Protein AF-A0A7S0ECC1-F1 (afdb_monomer_lite)

pLDDT: mean 80.01, std 15.67, range [36.28, 95.81]

Structure (mmCIF, N/CA/C/O backbone):
data_AF-A0A7S0ECC1-F1
#
_entry.id   AF-A0A7S0ECC1-F1
#
loop_
_atom_site.group_PDB
_atom_site.id
_atom_site.type_symbol
_atom_site.label_atom_id
_atom_site.label_alt_id
_atom_site.label_comp_id
_atom_site.label_asym_id
_atom_site.label_entity_id
_atom_site.label_seq_id
_atom_site.pdbx_PDB_ins_code
_atom_site.Cartn_x
_atom_site.Cartn_y
_atom_site.Cartn_z
_atom_site.occupancy
_atom_site.B_iso_or_equiv
_atom_site.auth_seq_id
_atom_site.auth_comp_id
_atom_site.auth_asym_id
_atom_site.auth_atom_id
_atom_site.pdbx_PDB_model_num
ATOM 1 N N . ASP A 1 1 ? -0.408 14.736 21.404 1.00 47.50 1 ASP A N 1
ATOM 2 C CA . ASP A 1 1 ? -1.616 14.244 22.090 1.00 47.50 1 ASP A CA 1
ATOM 3 C C . ASP A 1 1 ? -1.252 13.530 23.397 1.00 47.50 1 ASP A C 1
ATOM 5 O O . ASP A 1 1 ? -1.593 12.379 23.634 1.00 47.50 1 A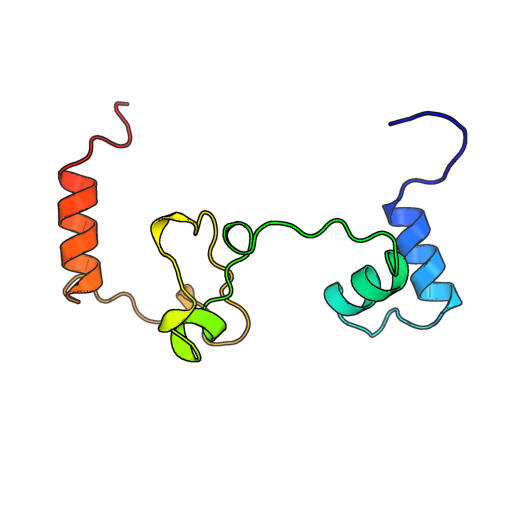SP A O 1
ATOM 9 N N . THR A 1 2 ? -0.471 14.210 24.239 1.00 45.09 2 THR A N 1
ATOM 10 C CA . THR A 1 2 ? -0.098 13.753 25.583 1.00 45.09 2 THR A CA 1
ATOM 11 C C . THR A 1 2 ? -0.921 14.561 26.573 1.00 45.09 2 THR A C 1
ATOM 13 O O . THR A 1 2 ? -0.480 15.600 27.056 1.00 45.09 2 THR A O 1
ATOM 16 N N . GLY A 1 3 ? -2.149 14.116 26.816 1.00 36.28 3 GLY A N 1
ATOM 17 C CA . GLY A 1 3 ? -3.038 14.685 27.819 1.00 36.28 3 GLY A CA 1
ATOM 18 C C . GLY A 1 3 ? -3.769 13.561 28.54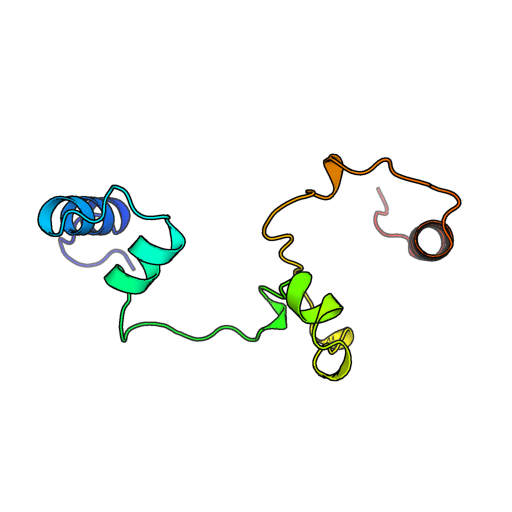3 1.00 36.28 3 GLY A C 1
ATOM 19 O O . GLY A 1 3 ? -4.436 12.762 27.898 1.00 36.28 3 GLY A O 1
ATOM 20 N N . LEU A 1 4 ? -3.631 13.530 29.873 1.00 38.94 4 LEU A N 1
ATOM 21 C CA . LEU A 1 4 ? -4.414 12.741 30.839 1.00 38.94 4 LEU A CA 1
ATOM 22 C C . LEU A 1 4 ? -4.140 11.221 30.890 1.00 38.94 4 LEU A C 1
ATOM 24 O O . LEU A 1 4 ? -4.806 10.430 30.235 1.00 38.94 4 LEU A O 1
ATOM 28 N N . GLY A 1 5 ? -3.202 10.810 31.759 1.00 48.41 5 GLY A N 1
ATOM 29 C CA . GLY A 1 5 ? -3.226 9.545 32.531 1.00 48.41 5 GLY A CA 1
ATOM 30 C C . GLY A 1 5 ? -3.244 8.193 31.797 1.00 48.41 5 GLY A C 1
ATOM 31 O O . GLY A 1 5 ? -3.189 7.147 32.444 1.00 48.41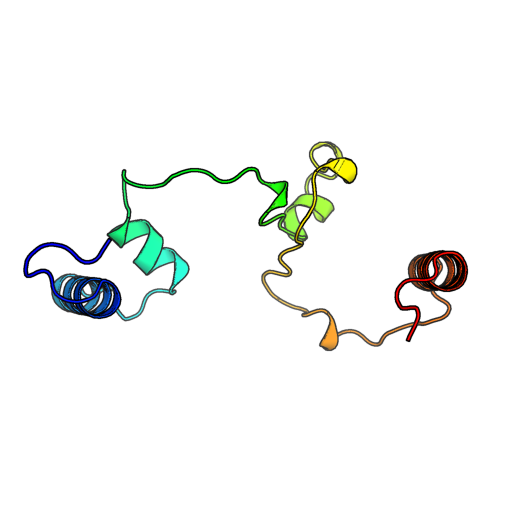 5 GLY A O 1
ATOM 32 N N . GLY A 1 6 ? -3.325 8.170 30.470 1.00 60.50 6 GLY A N 1
ATOM 33 C CA . GLY A 1 6 ? -3.413 6.949 29.681 1.00 60.50 6 GLY A CA 1
ATOM 34 C C . GLY A 1 6 ? -2.051 6.289 29.491 1.00 60.50 6 GLY A C 1
ATOM 35 O O . GLY A 1 6 ? -1.089 6.934 29.080 1.00 60.50 6 GLY A O 1
ATOM 36 N N . LYS A 1 7 ? -1.973 4.972 29.727 1.00 71.25 7 LYS A N 1
ATOM 37 C CA . LYS A 1 7 ? -0.800 4.171 29.341 1.00 71.25 7 LYS A CA 1
ATOM 38 C C . LYS A 1 7 ? -0.489 4.386 27.845 1.00 71.25 7 LYS A C 1
ATOM 40 O O . LYS A 1 7 ? -1.435 4.490 27.054 1.00 71.25 7 LYS A O 1
ATOM 45 N N . PRO A 1 8 ? 0.795 4.382 27.432 1.00 82.06 8 PRO A N 1
ATOM 46 C CA . PRO A 1 8 ? 1.178 4.505 26.026 1.00 82.06 8 PRO A CA 1
ATOM 47 C C . PRO A 1 8 ? 0.415 3.523 25.126 1.00 82.06 8 PRO A C 1
ATOM 49 O O . PRO A 1 8 ? 0.132 2.395 25.537 1.00 82.06 8 PRO A O 1
ATOM 52 N N . ALA A 1 9 ? 0.110 3.914 23.884 1.00 77.12 9 ALA A N 1
ATOM 53 C CA . ALA A 1 9 ? -0.672 3.091 22.954 1.00 77.12 9 ALA A CA 1
ATOM 54 C C . ALA A 1 9 ? -0.097 1.674 22.779 1.00 77.12 9 ALA A C 1
ATOM 56 O O . ALA A 1 9 ? -0.848 0.703 22.788 1.00 77.12 9 ALA A O 1
ATOM 57 N N . ALA A 1 10 ? 1.231 1.541 22.731 1.00 77.88 10 ALA A N 1
ATOM 58 C CA . ALA A 1 10 ? 1.908 0.246 22.666 1.00 77.88 10 ALA A CA 1
ATOM 59 C C . ALA A 1 10 ? 1.580 -0.665 23.866 1.00 77.88 10 ALA A C 1
ATOM 61 O O . ALA A 1 10 ? 1.349 -1.861 23.696 1.00 77.88 10 ALA A O 1
ATOM 62 N N . VAL A 1 11 ? 1.498 -0.098 25.075 1.00 81.31 11 VAL A N 1
ATOM 63 C CA . VAL A 1 11 ? 1.138 -0.836 26.297 1.00 81.31 11 VAL A CA 1
ATOM 64 C C . VAL A 1 11 ? -0.332 -1.258 26.259 1.00 81.31 11 VAL A C 1
ATOM 66 O O . VAL A 1 11 ? -0.668 -2.366 26.669 1.00 81.31 11 VAL A O 1
ATOM 69 N N . ARG A 1 12 ? -1.209 -0.405 25.720 1.00 85.00 12 ARG A N 1
ATOM 70 C CA . ARG A 1 12 ? -2.637 -0.715 25.546 1.00 85.00 12 ARG A CA 1
ATOM 71 C C . ARG A 1 12 ? -2.868 -1.815 24.513 1.00 85.00 12 ARG A C 1
ATOM 73 O O . ARG A 1 12 ? -3.679 -2.699 24.765 1.00 85.00 12 ARG A O 1
ATOM 80 N N . ILE A 1 13 ? -2.155 -1.775 23.387 1.00 83.50 13 ILE A N 1
ATOM 81 C CA . ILE A 1 13 ? -2.232 -2.810 22.348 1.00 83.50 13 ILE A CA 1
ATOM 82 C C . ILE A 1 13 ? -1.774 -4.148 22.926 1.00 83.50 13 ILE A C 1
ATOM 84 O O . ILE A 1 13 ? -2.524 -5.116 22.849 1.00 83.50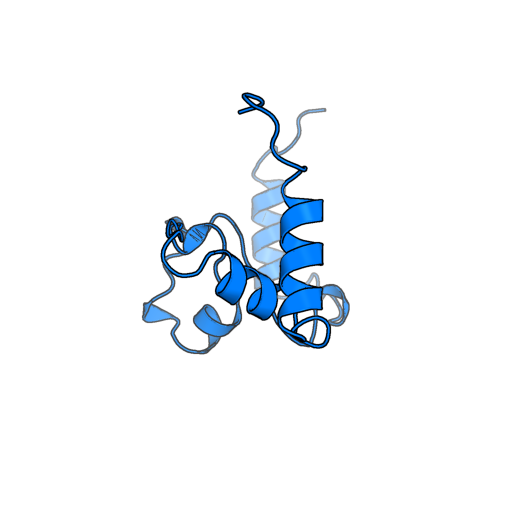 13 ILE A O 1
ATOM 88 N N . ARG A 1 14 ? -0.609 -4.190 23.587 1.00 80.06 14 ARG A N 1
ATOM 89 C CA . ARG A 1 14 ? -0.105 -5.417 24.222 1.00 80.06 14 ARG A CA 1
ATOM 90 C C . ARG A 1 14 ? -1.092 -5.988 25.244 1.00 80.06 14 ARG A C 1
ATOM 92 O O . ARG A 1 14 ? -1.440 -7.159 25.154 1.00 80.06 14 ARG A O 1
ATOM 99 N N . GLY A 1 15 ? -1.595 -5.160 26.161 1.00 79.88 15 GLY A N 1
ATOM 100 C CA . GLY A 1 15 ? -2.562 -5.617 27.164 1.00 79.88 15 GLY A CA 1
ATOM 101 C C . GLY A 1 15 ? -3.865 -6.130 26.541 1.00 79.88 15 GLY A C 1
ATOM 102 O O . GLY A 1 15 ? -4.395 -7.152 26.968 1.00 79.88 15 GLY A O 1
ATOM 103 N N . ALA A 1 16 ? -4.357 -5.472 25.486 1.00 78.44 16 ALA A N 1
ATOM 104 C CA . ALA A 1 16 ? -5.532 -5.936 24.752 1.00 78.44 16 ALA A CA 1
ATOM 105 C C . ALA A 1 16 ? -5.284 -7.267 24.017 1.00 78.44 16 ALA A C 1
ATOM 107 O O . ALA A 1 16 ? -6.203 -8.081 23.921 1.00 78.44 16 ALA A O 1
ATOM 108 N N . MET A 1 17 ? -4.063 -7.502 23.520 1.00 81.62 17 MET A N 1
ATOM 109 C CA . MET A 1 17 ? -3.677 -8.773 22.896 1.00 81.62 17 MET A CA 1
ATOM 110 C C . MET A 1 17 ? -3.670 -9.924 23.899 1.00 81.62 17 MET A C 1
ATOM 112 O O . MET A 1 17 ? -4.223 -10.984 23.612 1.00 81.62 17 MET A O 1
ATOM 116 N N . GLU A 1 18 ? -3.065 -9.712 25.069 1.00 80.75 18 GLU A N 1
ATOM 117 C CA . GLU A 1 18 ? -2.967 -10.714 26.137 1.00 80.75 18 GLU A CA 1
ATOM 118 C C . GLU A 1 18 ? -4.352 -11.086 26.678 1.00 80.75 18 GLU A C 1
ATOM 120 O O . GLU A 1 18 ? -4.693 -12.265 26.739 1.00 80.75 18 GLU A O 1
ATOM 125 N N . GLN A 1 19 ? -5.198 -10.092 26.973 1.00 78.19 19 GLN A N 1
ATOM 126 C CA . GLN A 1 19 ? -6.555 -10.321 27.488 1.00 78.19 19 GLN A CA 1
ATOM 127 C C . GLN A 1 19 ? -7.462 -11.083 26.515 1.00 78.19 19 GLN A C 1
ATOM 129 O O . GLN A 1 19 ? -8.377 -11.779 26.947 1.00 78.19 19 GLN A O 1
ATOM 134 N N . ARG A 1 20 ? -7.249 -10.923 25.203 1.00 74.56 20 ARG A N 1
ATOM 135 C CA . ARG A 1 20 ? -8.092 -11.531 24.161 1.00 74.56 20 ARG A CA 1
ATOM 136 C C . ARG A 1 20 ? -7.453 -12.746 23.489 1.00 74.56 20 ARG A C 1
ATOM 138 O O . ARG A 1 20 ? -8.038 -13.283 22.553 1.00 74.56 20 ARG A O 1
ATOM 145 N N . GLY A 1 21 ? -6.267 -13.167 23.933 1.00 77.69 21 GLY A N 1
ATOM 146 C CA . GLY A 1 21 ? -5.559 -14.326 23.385 1.00 77.69 21 GLY A CA 1
ATOM 147 C C . GLY A 1 21 ? -5.120 -14.174 21.923 1.00 77.69 21 GLY A C 1
ATOM 148 O O . GLY A 1 21 ? -4.908 -15.175 21.248 1.00 77.69 21 GLY A O 1
ATOM 149 N N . THR A 1 22 ? -4.981 -12.951 21.402 1.00 77.56 22 THR A N 1
ATOM 150 C CA . THR A 1 22 ? -4.672 -12.692 19.978 1.00 77.56 22 THR A CA 1
ATOM 151 C C . THR A 1 22 ? -3.179 -12.537 19.686 1.00 77.56 22 THR A C 1
ATOM 153 O O . THR A 1 22 ? -2.801 -12.200 18.567 1.00 77.56 22 THR A O 1
ATOM 156 N N . SER A 1 23 ? -2.314 -12.802 20.666 1.00 72.12 23 SER A N 1
ATOM 157 C CA . SER A 1 23 ? -0.854 -12.653 20.557 1.00 72.12 23 SER A CA 1
ATOM 158 C C . SER A 1 23 ? -0.196 -13.528 19.484 1.00 72.12 23 SER A C 1
ATOM 160 O O . SER A 1 23 ? 0.895 -13.207 19.029 1.00 72.12 23 SER A O 1
ATOM 162 N N . HIS A 1 24 ? -0.858 -14.606 19.067 1.00 77.44 24 HIS A N 1
ATOM 163 C CA . HIS A 1 24 ? -0.398 -15.522 18.022 1.00 77.44 24 HIS A CA 1
ATOM 164 C C . HIS A 1 24 ? -0.767 -15.067 16.598 1.00 77.44 24 HIS A C 1
ATOM 166 O O . HIS A 1 24 ? -0.336 -15.682 15.623 1.00 77.44 24 HIS A O 1
ATOM 172 N N . LEU A 1 25 ? -1.592 -14.024 16.459 1.00 83.56 25 LEU A N 1
ATOM 173 C CA . LEU A 1 25 ? -1.998 -13.496 15.161 1.00 83.56 25 LEU A CA 1
ATOM 174 C C . LEU A 1 25 ? -0.928 -12.562 14.585 1.00 83.56 25 LEU A C 1
ATOM 176 O O . LEU A 1 25 ? -0.098 -12.009 15.304 1.00 83.56 25 LEU A O 1
ATOM 180 N N . SER A 1 26 ? -0.989 -12.334 13.271 1.00 89.06 26 SER A N 1
ATOM 181 C CA . SER A 1 26 ? -0.159 -11.311 12.636 1.00 89.06 26 SER A CA 1
ATOM 182 C C . SER A 1 26 ? -0.457 -9.919 13.196 1.00 89.06 26 SER A C 1
ATOM 184 O O . SER A 1 26 ? -1.589 -9.607 13.579 1.00 89.06 26 SER A O 1
ATOM 186 N N . ASP A 1 27 ? 0.552 -9.056 13.162 1.00 89.94 27 ASP A N 1
ATOM 187 C CA . ASP A 1 27 ? 0.457 -7.628 13.465 1.00 89.94 27 ASP A CA 1
ATOM 188 C C . ASP A 1 27 ? -0.738 -6.953 12.771 1.00 89.94 27 ASP A C 1
ATOM 190 O O . ASP A 1 27 ? -1.521 -6.261 13.420 1.00 89.94 27 ASP A O 1
ATOM 194 N N . GLN A 1 28 ? -0.958 -7.225 11.482 1.00 90.19 28 GLN A N 1
ATOM 195 C CA . GLN A 1 28 ? -2.106 -6.702 10.740 1.00 90.19 28 GLN A CA 1
ATOM 196 C C . GLN A 1 28 ? -3.445 -7.124 11.369 1.00 90.19 28 GLN A C 1
ATOM 198 O O . GLN A 1 28 ? -4.357 -6.307 11.491 1.00 90.19 28 GLN A O 1
ATOM 203 N N . SER A 1 29 ? -3.577 -8.386 11.782 1.00 89.25 29 SER A N 1
ATOM 204 C CA . SER A 1 29 ? -4.810 -8.907 12.389 1.00 89.25 29 SER A CA 1
ATOM 205 C C . SER A 1 29 ? -5.051 -8.303 13.772 1.00 89.25 29 SER A C 1
ATOM 207 O O . SER A 1 29 ? -6.172 -7.898 14.090 1.00 89.25 29 SER A O 1
ATOM 209 N N . VAL A 1 30 ? -3.987 -8.182 14.567 1.00 89.69 30 VAL A N 1
ATOM 210 C CA . VAL A 1 30 ? -4.001 -7.535 15.884 1.00 89.69 30 VAL A CA 1
ATOM 211 C C . VAL A 1 30 ? -4.449 -6.081 15.773 1.00 89.69 30 VAL A C 1
ATOM 213 O O . VAL A 1 30 ? -5.374 -5.665 16.474 1.00 89.69 30 VAL A O 1
ATOM 216 N N . LEU A 1 31 ? -3.830 -5.312 14.875 1.00 90.56 31 LEU A N 1
ATOM 217 C CA . LEU A 1 31 ? -4.150 -3.900 14.686 1.00 90.56 31 LEU A CA 1
ATOM 218 C C . LEU A 1 31 ? -5.583 -3.729 14.170 1.00 90.56 31 LEU A C 1
ATOM 220 O O . LEU A 1 31 ? -6.319 -2.903 14.709 1.00 90.56 31 LEU A O 1
ATOM 224 N N . ASN A 1 32 ? -6.012 -4.544 13.195 1.00 89.31 32 ASN A N 1
ATOM 225 C CA . ASN A 1 32 ? -7.393 -4.563 12.684 1.00 89.31 32 ASN A CA 1
ATOM 226 C C . ASN A 1 32 ? -8.417 -4.762 13.792 1.00 89.31 32 ASN A C 1
ATOM 228 O O . ASN A 1 32 ? -9.437 -4.069 13.825 1.00 89.31 32 ASN A O 1
ATOM 232 N N . HIS A 1 33 ? -8.128 -5.684 14.704 1.00 85.44 33 HIS A N 1
ATOM 233 C CA . HIS A 1 33 ? -8.981 -5.947 15.845 1.00 85.44 33 HIS A CA 1
ATOM 234 C C . HIS A 1 33 ? -8.981 -4.785 16.849 1.00 85.44 33 HIS A C 1
ATOM 236 O O . HIS A 1 33 ? -10.051 -4.342 17.266 1.00 85.44 33 HIS A O 1
ATOM 242 N N . PHE A 1 34 ? -7.803 -4.275 17.218 1.00 86.50 34 PHE A N 1
ATOM 243 C CA . PHE A 1 34 ? -7.660 -3.204 18.207 1.00 86.50 34 PHE A CA 1
ATOM 244 C C . PHE A 1 34 ? -8.318 -1.890 17.755 1.00 86.50 34 PHE A C 1
ATOM 246 O O . PHE A 1 34 ? -9.002 -1.244 18.545 1.00 86.50 34 PHE A O 1
ATOM 253 N N . PHE A 1 35 ? -8.163 -1.518 16.481 1.00 89.19 35 PHE A N 1
ATOM 254 C CA . PHE A 1 35 ? -8.709 -0.282 15.904 1.00 89.19 35 PHE A CA 1
ATOM 255 C C . PHE A 1 35 ? -10.058 -0.471 15.195 1.00 89.19 35 PHE A C 1
ATOM 257 O O . PHE A 1 35 ? -10.484 0.391 14.421 1.00 89.19 35 PHE A O 1
ATOM 264 N N . LYS A 1 36 ? -10.758 -1.589 15.424 1.00 89.19 36 LYS A N 1
ATOM 265 C CA . LYS A 1 36 ? -12.056 -1.859 14.790 1.00 89.19 36 LYS A CA 1
ATOM 266 C C . LYS A 1 36 ? -13.026 -0.686 15.006 1.00 89.19 36 LYS A C 1
ATOM 268 O O . LYS A 1 36 ? -13.253 -0.255 16.130 1.00 89.19 36 LYS A O 1
ATOM 273 N N . GLY A 1 37 ? -13.599 -0.173 13.914 1.00 93.75 37 GLY A N 1
ATOM 274 C CA . GLY A 1 37 ? -14.519 0.975 13.936 1.00 93.75 37 GLY A CA 1
ATOM 275 C C . GLY A 1 37 ? -13.857 2.342 14.156 1.00 93.75 37 GLY A C 1
ATOM 276 O O . GLY A 1 37 ? -14.564 3.337 14.252 1.00 93.75 37 GLY A O 1
ATOM 277 N N . GLN A 1 38 ? -12.527 2.409 14.242 1.00 93.75 38 GLN A N 1
ATOM 278 C CA . GLN A 1 38 ? -11.749 3.646 14.425 1.00 93.75 38 GLN A CA 1
ATOM 279 C C . GLN A 1 38 ? -10.763 3.890 13.267 1.00 93.75 38 GLN A C 1
ATOM 281 O O . GLN A 1 38 ? -9.927 4.792 13.322 1.00 93.75 38 GLN A O 1
ATOM 286 N N . TRP A 1 39 ? -10.854 3.080 12.208 1.00 91.81 39 TRP A N 1
ATOM 287 C CA . TRP A 1 39 ? -10.015 3.182 11.020 1.00 91.81 39 TRP A CA 1
ATOM 288 C C . TRP A 1 39 ? -10.304 4.460 10.235 1.00 91.81 39 TRP A C 1
ATOM 290 O O . TRP A 1 39 ? -11.447 4.747 9.887 1.00 91.81 39 TRP A O 1
ATOM 300 N N . ARG A 1 40 ? -9.240 5.190 9.892 1.00 94.50 40 ARG A N 1
ATOM 301 C CA . ARG A 1 40 ? -9.277 6.276 8.908 1.00 94.50 40 ARG A CA 1
ATOM 302 C C . ARG A 1 40 ? -8.671 5.748 7.606 1.00 94.50 40 ARG A C 1
ATOM 304 O O . ARG A 1 40 ? -7.473 5.458 7.603 1.00 94.50 40 ARG A O 1
ATOM 311 N N . PRO A 1 41 ? -9.459 5.551 6.534 1.00 93.56 41 PRO A N 1
ATOM 312 C CA . PRO A 1 41 ? -8.937 4.985 5.298 1.00 93.56 41 PRO A CA 1
ATOM 313 C C . PRO A 1 41 ? -7.939 5.953 4.662 1.00 93.56 41 PRO A C 1
ATOM 315 O O . PRO A 1 41 ? -8.226 7.137 4.495 1.00 93.56 41 PRO A O 1
ATOM 318 N N . LEU A 1 42 ? -6.767 5.438 4.297 1.00 93.19 42 LEU A N 1
ATOM 319 C CA . LEU A 1 42 ? -5.813 6.172 3.474 1.00 93.19 42 LEU A CA 1
ATOM 320 C C . LEU A 1 42 ? -6.128 5.936 1.993 1.00 93.19 42 LEU A C 1
ATOM 322 O O . LEU A 1 42 ? -6.543 4.828 1.635 1.00 93.19 42 LEU A O 1
ATOM 326 N N . PRO A 1 43 ? -5.896 6.926 1.113 1.00 93.19 43 PRO A N 1
ATOM 327 C CA . PRO A 1 43 ? -5.930 6.690 -0.324 1.00 93.19 43 PRO A CA 1
ATOM 328 C C . PRO A 1 43 ? -4.994 5.533 -0.696 1.00 93.19 43 PRO A C 1
ATOM 330 O O . PRO A 1 43 ? -3.881 5.439 -0.172 1.00 93.19 43 PRO A O 1
ATOM 333 N N . TYR A 1 44 ? -5.420 4.657 -1.612 1.00 92.12 44 TYR A N 1
ATOM 334 C CA . TYR A 1 44 ? -4.695 3.408 -1.899 1.00 92.12 44 TYR A CA 1
ATOM 335 C C . TYR A 1 44 ? -3.234 3.638 -2.324 1.00 92.12 44 TYR A C 1
ATOM 337 O O . TYR A 1 44 ? -2.379 2.795 -2.067 1.00 92.12 44 TYR A O 1
ATOM 345 N N . GLY A 1 45 ? -2.940 4.788 -2.937 1.00 94.00 45 GLY A N 1
ATOM 346 C CA . GLY A 1 45 ? -1.609 5.180 -3.387 1.00 94.00 45 GLY A CA 1
ATOM 347 C C . GLY A 1 45 ? -0.537 5.224 -2.298 1.00 94.00 45 GLY A C 1
ATOM 348 O O . GLY A 1 45 ? 0.645 5.078 -2.607 1.00 94.00 45 GLY A O 1
ATOM 349 N N . TYR A 1 46 ? -0.934 5.369 -1.031 1.00 95.81 46 TYR A N 1
ATOM 350 C CA . TYR A 1 46 ? -0.027 5.345 0.123 1.00 95.81 46 TYR A CA 1
ATOM 351 C C . TYR A 1 46 ? 0.379 3.927 0.552 1.00 95.81 46 TYR A C 1
ATOM 353 O O . TYR A 1 46 ? 1.276 3.770 1.376 1.00 95.81 46 TYR A O 1
ATOM 361 N N . ASN A 1 47 ? -0.278 2.889 0.030 1.00 95.44 47 ASN A N 1
ATOM 362 C CA . ASN A 1 47 ? 0.007 1.489 0.346 1.00 95.44 47 ASN A CA 1
ATOM 363 C C . ASN A 1 47 ? -0.417 0.582 -0.823 1.00 95.44 47 ASN A C 1
ATOM 365 O O . ASN A 1 47 ? -1.173 -0.380 -0.658 1.00 95.44 47 ASN A O 1
ATOM 369 N N . ALA A 1 48 ? 0.017 0.920 -2.038 1.00 94.88 48 ALA A N 1
ATOM 370 C CA . ALA A 1 48 ? -0.447 0.249 -3.241 1.00 94.88 48 ALA A CA 1
ATOM 371 C C . ALA A 1 48 ? 0.172 -1.156 -3.335 1.00 94.88 48 ALA A C 1
ATOM 373 O O . ALA A 1 48 ? 1.373 -1.327 -3.556 1.00 94.88 48 ALA A O 1
ATOM 374 N N . GLY A 1 49 ? -0.640 -2.195 -3.151 1.00 93.62 49 GLY A N 1
ATOM 375 C CA . GLY A 1 49 ? -0.160 -3.576 -3.165 1.00 93.62 49 GLY A CA 1
ATOM 376 C C . GLY A 1 49 ? 0.253 -4.039 -4.564 1.00 93.62 49 GLY A C 1
ATOM 377 O O . GLY A 1 49 ? -0.577 -4.073 -5.472 1.00 93.62 49 GLY A O 1
ATOM 378 N N . LYS A 1 50 ? 1.495 -4.519 -4.736 1.00 91.25 50 LYS A N 1
ATOM 379 C CA . LYS A 1 50 ? 1.979 -5.051 -6.032 1.00 91.25 50 LYS A CA 1
ATOM 380 C C . LYS A 1 50 ? 1.078 -6.151 -6.608 1.00 91.25 50 LYS A C 1
ATOM 382 O O . LYS A 1 50 ? 0.945 -6.275 -7.820 1.00 91.25 50 LYS A O 1
ATOM 387 N N . LYS A 1 51 ? 0.453 -6.964 -5.753 1.00 89.38 51 LYS A N 1
ATOM 388 C CA . LYS A 1 51 ? -0.464 -8.023 -6.201 1.00 89.38 51 LYS A CA 1
ATOM 389 C C . LYS A 1 51 ? -1.706 -7.467 -6.902 1.00 89.38 51 LYS A C 1
ATOM 391 O O . LYS A 1 51 ? -2.166 -8.090 -7.849 1.00 89.38 51 LYS A O 1
ATOM 396 N N . ILE A 1 52 ? -2.199 -6.294 -6.492 1.00 87.38 52 ILE A N 1
ATOM 397 C CA . ILE A 1 52 ? -3.330 -5.626 -7.153 1.00 87.38 52 ILE A CA 1
ATOM 398 C C . ILE A 1 52 ? -2.929 -5.237 -8.572 1.00 87.38 52 ILE A C 1
ATOM 400 O O . ILE A 1 52 ? -3.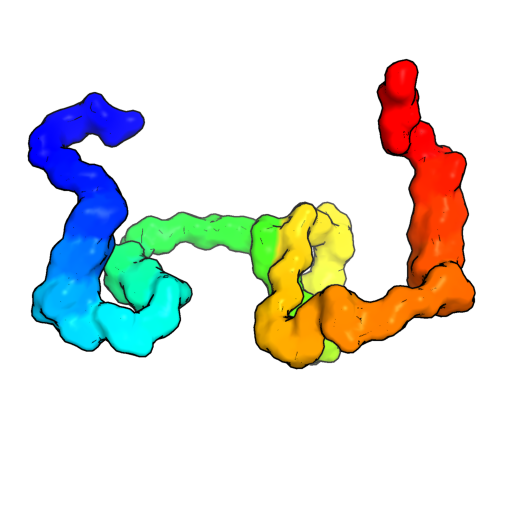660 -5.555 -9.500 1.00 87.38 52 ILE A O 1
ATOM 404 N N . TYR A 1 53 ? -1.730 -4.669 -8.757 1.00 90.00 53 TYR A N 1
ATOM 405 C CA . TYR A 1 53 ? -1.209 -4.393 -10.098 1.00 90.00 53 TYR A CA 1
ATOM 406 C C . TYR A 1 53 ? -1.199 -5.645 -10.979 1.00 90.00 53 TYR A C 1
ATOM 408 O O . TYR A 1 53 ? -1.540 -5.567 -12.147 1.00 90.00 53 TYR A O 1
ATOM 416 N N . MET A 1 54 ? -0.821 -6.808 -10.445 1.00 87.06 54 MET A N 1
ATOM 417 C CA . MET A 1 54 ? -0.767 -8.041 -11.240 1.00 87.06 54 MET A CA 1
ATOM 418 C C . MET A 1 54 ? -2.160 -8.623 -11.526 1.00 87.06 54 MET A C 1
ATOM 420 O O . MET A 1 54 ? -2.370 -9.169 -12.602 1.00 87.06 54 MET A O 1
ATOM 424 N N . ALA A 1 55 ? -3.099 -8.508 -10.584 1.00 90.69 55 ALA A N 1
ATOM 425 C CA . ALA A 1 55 ? -4.430 -9.107 -10.692 1.00 90.69 55 ALA A CA 1
ATOM 426 C C . ALA A 1 55 ? -5.466 -8.222 -11.410 1.00 90.69 55 ALA A C 1
ATOM 428 O O . ALA A 1 55 ? -6.404 -8.751 -12.003 1.00 90.69 55 ALA A O 1
ATOM 429 N N . LYS A 1 56 ? -5.334 -6.893 -11.300 1.00 91.25 56 LYS A N 1
ATOM 430 C CA . LYS A 1 56 ? -6.312 -5.877 -11.728 1.00 91.25 56 LYS A CA 1
ATOM 431 C C . LYS A 1 56 ? -5.597 -4.601 -12.186 1.00 91.25 56 LYS A C 1
ATOM 433 O O . LYS A 1 56 ? -5.648 -3.564 -11.522 1.00 91.25 56 LYS A O 1
ATOM 438 N N . ARG A 1 57 ? -4.877 -4.688 -13.309 1.00 90.12 57 ARG A N 1
ATOM 439 C CA . ARG A 1 57 ? -4.084 -3.576 -13.874 1.00 90.12 57 ARG A CA 1
ATOM 440 C C . ARG A 1 57 ? -4.923 -2.336 -14.169 1.00 90.12 57 ARG A C 1
ATOM 442 O O . ARG A 1 57 ? -4.434 -1.227 -14.004 1.00 90.12 57 ARG A O 1
ATOM 449 N N . GLU A 1 58 ? -6.169 -2.526 -14.571 1.00 92.25 58 GLU A N 1
ATOM 450 C CA . GLU A 1 58 ? -7.133 -1.479 -14.901 1.00 92.25 58 GLU A CA 1
ATOM 451 C C . GLU A 1 58 ? -7.481 -0.570 -13.713 1.00 92.25 58 GLU A C 1
ATOM 453 O O . GLU A 1 58 ? -7.834 0.589 -13.910 1.00 92.25 58 GLU A O 1
ATOM 458 N N . LEU A 1 59 ? -7.336 -1.065 -12.478 1.00 87.12 59 LEU A N 1
ATOM 459 C CA . LEU A 1 59 ? -7.557 -0.278 -11.260 1.00 87.12 59 LEU A CA 1
ATOM 460 C C . LEU A 1 59 ? -6.302 0.483 -10.813 1.00 87.12 59 LEU A C 1
ATOM 462 O O . LEU A 1 59 ? -6.353 1.270 -9.868 1.00 87.12 59 LEU A O 1
ATOM 466 N N . TRP A 1 60 ? -5.159 0.237 -11.454 1.00 90.31 60 TRP A N 1
ATOM 467 C CA . TRP A 1 60 ? -3.892 0.837 -11.071 1.00 90.31 60 TRP A CA 1
ATOM 468 C C . TRP A 1 60 ? -3.676 2.171 -11.782 1.00 90.31 60 TRP A C 1
ATOM 470 O O . TRP A 1 60 ? -3.309 2.218 -12.956 1.00 90.31 60 TRP A O 1
ATOM 480 N N . ASN A 1 61 ? -3.817 3.272 -11.045 1.00 90.19 61 ASN A N 1
ATOM 481 C CA . ASN A 1 61 ? -3.454 4.593 -11.541 1.00 90.19 61 ASN A CA 1
ATOM 482 C C . ASN A 1 61 ? -2.040 4.967 -11.080 1.00 90.19 61 ASN A C 1
ATOM 484 O O . ASN A 1 61 ? -1.827 5.414 -9.955 1.00 90.19 61 ASN A O 1
ATOM 488 N N . GLN A 1 62 ? -1.075 4.843 -11.993 1.00 89.06 62 GLN A N 1
ATOM 489 C CA . GLN A 1 62 ? 0.334 5.154 -11.735 1.00 89.06 62 GLN A CA 1
ATOM 490 C C . GLN A 1 62 ? 0.574 6.570 -11.184 1.00 89.06 62 GLN A C 1
ATOM 492 O O . GLN A 1 62 ? 1.508 6.756 -10.413 1.00 89.06 62 GLN A O 1
ATOM 497 N N . MET A 1 63 ? -0.280 7.545 -11.519 1.00 92.19 63 MET A N 1
ATOM 498 C CA . MET A 1 63 ? -0.142 8.934 -11.060 1.00 92.19 63 MET A CA 1
ATOM 499 C C . MET A 1 63 ? -0.515 9.123 -9.587 1.00 92.19 63 MET A C 1
ATOM 501 O O . MET A 1 63 ? -0.187 10.148 -9.000 1.00 92.19 63 MET A O 1
ATOM 505 N N . GLN A 1 64 ? -1.218 8.161 -8.986 1.00 92.06 64 GLN A N 1
ATOM 506 C CA . GLN A 1 64 ? -1.645 8.224 -7.587 1.00 92.06 64 GLN A CA 1
ATOM 507 C C . GLN A 1 64 ? -0.754 7.389 -6.663 1.00 92.06 64 GLN A C 1
ATOM 509 O O . GLN A 1 64 ? -0.899 7.473 -5.447 1.00 92.06 64 GLN A O 1
ATOM 514 N N . VAL A 1 65 ? 0.156 6.576 -7.205 1.00 93.31 65 VAL A N 1
ATOM 515 C CA . VAL A 1 65 ? 0.981 5.658 -6.414 1.00 93.31 65 VAL A CA 1
ATOM 516 C C . VAL A 1 65 ? 2.198 6.387 -5.855 1.00 93.31 65 VAL A C 1
ATOM 518 O O . VAL A 1 65 ? 3.149 6.668 -6.577 1.00 93.31 65 VAL A O 1
ATOM 521 N N . GLY A 1 66 ? 2.176 6.646 -4.546 1.00 92.50 66 GLY A N 1
ATOM 522 C CA . GLY A 1 66 ? 3.313 7.188 -3.799 1.00 92.50 66 GLY A CA 1
ATOM 523 C C . GLY A 1 66 ? 4.179 6.108 -3.142 1.00 92.50 66 GLY A C 1
ATOM 524 O O . GLY A 1 66 ? 5.382 6.296 -2.994 1.00 92.50 66 GLY A O 1
ATOM 525 N N . ALA A 1 67 ? 3.594 4.962 -2.775 1.00 94.69 67 ALA A N 1
ATOM 526 C CA . ALA A 1 67 ? 4.312 3.845 -2.162 1.00 94.69 67 ALA A CA 1
ATOM 527 C C . ALA A 1 67 ? 3.779 2.485 -2.637 1.00 94.69 67 ALA A C 1
ATOM 529 O O . ALA A 1 67 ? 2.569 2.256 -2.693 1.00 94.69 67 ALA A O 1
ATOM 530 N N . ILE A 1 68 ? 4.698 1.561 -2.941 1.00 94.25 68 ILE A N 1
ATOM 531 C CA . ILE A 1 68 ? 4.382 0.199 -3.391 1.00 94.25 68 ILE A CA 1
ATOM 532 C C . ILE A 1 68 ? 4.679 -0.802 -2.276 1.00 94.25 68 ILE A C 1
ATOM 534 O O . ILE A 1 68 ? 5.805 -0.898 -1.789 1.00 94.25 68 ILE A O 1
ATOM 538 N N . HIS A 1 69 ? 3.689 -1.622 -1.931 1.00 95.25 69 HIS A N 1
ATOM 539 C CA . HIS A 1 69 ? 3.827 -2.682 -0.940 1.00 95.25 69 HIS A CA 1
ATOM 540 C C . HIS A 1 69 ? 4.058 -4.047 -1.607 1.00 95.25 69 HIS A C 1
ATOM 542 O O . HIS A 1 69 ? 3.165 -4.657 -2.210 1.00 95.25 69 HIS A O 1
ATOM 548 N N . PHE A 1 70 ? 5.281 -4.561 -1.457 1.00 94.94 70 PHE A N 1
ATOM 549 C CA . PHE A 1 70 ? 5.697 -5.897 -1.893 1.00 94.94 70 PHE A CA 1
ATOM 550 C C . PHE A 1 70 ? 5.330 -6.969 -0.853 1.00 94.94 70 PHE A C 1
ATOM 552 O O . PHE A 1 70 ? 6.181 -7.488 -0.121 1.00 94.94 70 PHE A O 1
ATOM 559 N N . VAL A 1 71 ? 4.040 -7.295 -0.772 1.00 91.88 71 VAL A N 1
ATOM 560 C CA . VAL A 1 71 ? 3.526 -8.329 0.140 1.00 91.88 71 VAL A CA 1
ATOM 561 C C . VAL A 1 71 ? 3.758 -9.748 -0.404 1.00 91.88 71 VAL A C 1
ATOM 563 O O . VAL A 1 71 ? 3.537 -10.022 -1.586 1.00 91.88 71 VAL A O 1
ATOM 566 N N . GLY A 1 72 ? 4.153 -10.675 0.475 1.00 89.88 72 GLY A N 1
ATOM 567 C CA . GLY A 1 72 ? 4.457 -12.071 0.131 1.00 89.88 72 GLY A CA 1
ATOM 568 C C . GLY A 1 72 ? 5.870 -12.293 -0.426 1.00 89.88 72 GLY A C 1
ATOM 569 O O . GLY A 1 72 ? 6.757 -11.458 -0.243 1.00 89.88 72 GLY A O 1
ATOM 570 N N . ARG A 1 73 ? 6.066 -13.451 -1.069 1.00 91.31 73 ARG A N 1
ATOM 571 C CA . ARG A 1 73 ? 7.296 -13.863 -1.768 1.00 91.31 73 ARG A CA 1
ATOM 572 C C . ARG A 1 73 ? 7.067 -13.914 -3.293 1.00 91.31 73 ARG A C 1
ATOM 574 O O . ARG A 1 73 ? 5.920 -14.099 -3.708 1.00 91.31 73 ARG A O 1
ATOM 581 N N . PRO A 1 74 ? 8.132 -13.800 -4.107 1.00 92.19 74 PRO A N 1
ATOM 582 C CA . PRO A 1 74 ? 9.481 -13.389 -3.707 1.00 92.19 74 PRO A CA 1
ATOM 583 C C . PRO A 1 74 ? 9.522 -11.905 -3.313 1.00 92.19 74 PRO A C 1
ATOM 585 O O . PRO A 1 74 ? 8.692 -11.105 -3.761 1.00 92.19 74 PRO A O 1
ATOM 588 N N . LYS A 1 75 ? 10.475 -11.538 -2.456 1.00 91.56 75 LYS A N 1
ATOM 589 C CA . LYS A 1 75 ? 10.803 -10.135 -2.188 1.00 91.56 75 LYS A CA 1
ATOM 590 C C . LYS A 1 75 ? 11.689 -9.594 -3.315 1.00 91.56 75 LYS A C 1
ATOM 592 O O . LYS A 1 75 ? 12.343 -10.385 -3.987 1.00 91.56 75 LYS A O 1
ATOM 597 N N . PRO A 1 76 ? 11.737 -8.269 -3.547 1.00 90.69 76 PRO A N 1
ATOM 598 C CA . PRO A 1 76 ? 12.528 -7.702 -4.642 1.00 90.69 76 PRO A CA 1
ATOM 599 C C . PRO A 1 76 ? 14.002 -8.120 -4.631 1.00 90.69 76 PRO A C 1
ATOM 601 O O . PRO A 1 76 ? 14.564 -8.368 -5.687 1.00 90.69 76 PRO A O 1
ATOM 604 N N . TRP A 1 77 ? 14.600 -8.251 -3.445 1.00 91.31 77 TRP A N 1
ATOM 605 C CA . TRP A 1 77 ? 15.990 -8.681 -3.268 1.00 91.31 77 TRP A CA 1
ATOM 606 C C . TRP A 1 77 ? 16.210 -10.190 -3.442 1.00 91.31 77 TRP A C 1
ATOM 608 O O . TRP A 1 77 ? 17.352 -10.616 -3.559 1.00 91.31 77 TRP A O 1
ATOM 618 N N . ASP A 1 78 ? 15.147 -10.999 -3.477 1.00 93.06 78 ASP A N 1
ATOM 619 C CA . ASP A 1 78 ? 15.254 -12.431 -3.788 1.00 93.06 78 ASP A CA 1
ATOM 620 C C . ASP A 1 78 ? 15.388 -12.667 -5.309 1.00 93.06 78 ASP A C 1
ATOM 622 O O . ASP A 1 78 ? 15.622 -13.793 -5.744 1.00 93.06 78 ASP A O 1
ATOM 626 N N . VAL A 1 79 ? 15.188 -11.630 -6.135 1.00 86.88 79 VAL A N 1
ATOM 627 C CA . VAL A 1 79 ? 15.210 -11.719 -7.600 1.00 86.88 79 VAL A CA 1
ATOM 628 C C . VAL A 1 79 ? 16.478 -11.043 -8.132 1.00 86.88 79 VAL A C 1
ATOM 630 O O . VAL A 1 79 ? 16.687 -9.862 -7.846 1.00 86.88 79 VAL A O 1
ATOM 633 N N . PRO A 1 80 ? 17.309 -11.736 -8.937 1.00 87.56 80 PRO A N 1
ATOM 634 C CA . PRO A 1 80 ? 18.480 -11.126 -9.556 1.00 87.56 80 PRO A CA 1
ATOM 635 C C . PRO A 1 80 ? 18.102 -9.893 -10.379 1.00 87.56 80 PRO A C 1
ATOM 637 O O . PRO A 1 80 ? 17.234 -9.946 -11.255 1.00 87.56 80 PRO A O 1
ATOM 640 N N . TYR A 1 81 ? 18.766 -8.772 -10.108 1.00 84.81 81 TYR A N 1
ATOM 641 C CA . TYR A 1 81 ? 18.574 -7.557 -10.885 1.00 84.81 81 TYR A CA 1
ATOM 642 C C . TYR A 1 81 ? 19.210 -7.719 -12.268 1.00 84.81 81 TYR A C 1
ATOM 644 O O . TYR A 1 81 ? 20.416 -7.931 -12.380 1.00 84.81 81 TYR A O 1
ATOM 652 N N . ASN A 1 82 ? 18.401 -7.585 -13.321 1.00 83.56 82 ASN A N 1
ATOM 653 C CA . ASN A 1 82 ? 18.895 -7.528 -14.689 1.00 83.56 82 ASN A CA 1
ATOM 654 C C . ASN A 1 82 ? 18.946 -6.062 -15.175 1.00 83.56 82 ASN A C 1
ATOM 656 O O . ASN A 1 82 ? 17.898 -5.511 -15.541 1.00 83.56 82 ASN A O 1
ATOM 660 N N . PRO A 1 83 ? 20.137 -5.431 -15.225 1.00 76.69 83 PRO A N 1
ATOM 661 C CA . PRO A 1 83 ? 20.287 -4.036 -15.636 1.00 76.69 83 PRO A CA 1
ATOM 662 C C . PRO A 1 83 ? 19.957 -3.793 -17.111 1.00 76.69 83 PRO A C 1
ATOM 664 O O . PRO A 1 83 ? 19.684 -2.653 -17.480 1.00 76.69 83 PRO A O 1
ATOM 667 N N . THR A 1 84 ? 19.971 -4.834 -17.948 1.00 79.19 84 THR A N 1
ATOM 668 C CA . THR A 1 84 ? 19.646 -4.732 -19.379 1.00 79.19 84 THR A CA 1
ATOM 669 C C . THR A 1 84 ? 18.178 -5.026 -19.672 1.00 79.19 84 THR A C 1
ATOM 671 O O . THR A 1 84 ? 17.744 -4.922 -20.817 1.00 79.19 84 THR A O 1
ATOM 674 N N . SER A 1 85 ? 17.380 -5.363 -18.651 1.00 77.69 85 SER A N 1
ATOM 675 C CA . SER A 1 85 ? 15.934 -5.485 -18.827 1.00 77.69 85 SER A CA 1
ATOM 676 C C . SER A 1 85 ? 15.339 -4.151 -19.290 1.00 77.69 85 SER A C 1
ATOM 678 O O . SER A 1 85 ? 15.732 -3.091 -18.804 1.00 77.69 85 SER A O 1
ATOM 680 N N . LEU A 1 86 ? 14.367 -4.194 -20.209 1.00 65.88 86 LEU A N 1
ATOM 681 C CA . LEU A 1 86 ? 13.727 -2.986 -20.749 1.00 65.88 86 LEU A CA 1
ATOM 682 C C . LEU A 1 86 ? 13.252 -2.007 -19.653 1.00 65.88 86 LEU A C 1
ATOM 684 O O . LEU A 1 86 ? 13.543 -0.817 -19.775 1.00 65.88 86 LEU A O 1
ATOM 688 N N . PRO A 1 87 ? 12.614 -2.455 -18.548 1.00 73.00 87 PRO A N 1
ATOM 689 C CA . PRO A 1 87 ? 12.238 -1.551 -17.463 1.00 73.00 87 PRO A CA 1
ATOM 690 C C . PRO A 1 87 ? 13.444 -0.908 -16.763 1.00 73.00 87 PRO A C 1
ATOM 692 O O . PRO A 1 87 ? 13.393 0.272 -16.428 1.00 73.00 87 PRO A O 1
ATOM 695 N N . ALA A 1 88 ? 14.533 -1.655 -16.549 1.00 67.31 88 ALA A N 1
ATOM 696 C CA . ALA A 1 88 ? 15.741 -1.141 -15.906 1.00 67.31 88 ALA A CA 1
ATOM 697 C C . ALA A 1 88 ? 16.492 -0.142 -16.798 1.00 67.31 88 ALA A C 1
ATOM 699 O O . ALA A 1 88 ? 16.941 0.892 -16.305 1.00 67.31 88 ALA A O 1
ATOM 700 N N . ALA A 1 89 ? 16.574 -0.416 -18.102 1.00 62.53 89 ALA A N 1
ATOM 701 C CA . ALA A 1 89 ? 17.186 0.477 -19.079 1.00 62.53 89 ALA A CA 1
ATOM 702 C C . ALA A 1 89 ? 16.427 1.814 -19.178 1.00 62.53 89 ALA A C 1
ATOM 704 O O . ALA A 1 89 ? 17.045 2.875 -19.143 1.00 62.53 89 ALA A O 1
ATOM 705 N N . GLN A 1 90 ? 15.088 1.767 -19.201 1.00 65.44 90 GLN A N 1
ATOM 706 C CA . GLN A 1 90 ? 14.231 2.962 -19.208 1.00 65.44 90 GLN A CA 1
ATOM 707 C C . GLN A 1 90 ? 14.296 3.761 -17.895 1.00 65.44 90 GLN A C 1
ATOM 709 O O . GLN A 1 90 ? 14.165 4.984 -17.904 1.00 65.44 90 GLN A O 1
ATOM 714 N N . LEU A 1 91 ? 14.476 3.088 -16.752 1.00 66.69 91 LEU A N 1
ATOM 715 C CA . LEU A 1 91 ? 14.667 3.747 -15.455 1.00 66.69 91 LEU A CA 1
ATOM 716 C C . LEU A 1 91 ? 16.023 4.447 -15.370 1.00 66.69 91 LEU A C 1
ATOM 718 O O . LEU A 1 91 ? 16.069 5.595 -14.939 1.00 66.69 91 LEU A O 1
ATOM 722 N N . ARG A 1 92 ? 17.101 3.790 -15.817 1.00 60.41 92 ARG A N 1
ATOM 723 C CA . ARG A 1 92 ? 18.445 4.387 -15.867 1.00 60.41 92 ARG A CA 1
ATOM 724 C C . ARG A 1 92 ? 18.453 5.650 -16.714 1.00 60.41 92 ARG A C 1
ATOM 726 O O . ARG A 1 92 ? 18.784 6.702 -16.191 1.00 60.41 92 ARG A O 1
ATOM 733 N N . SER A 1 93 ? 17.922 5.596 -17.937 1.00 61.66 93 SER A N 1
ATOM 734 C CA . SER A 1 93 ? 17.860 6.783 -18.798 1.00 61.66 93 SER A CA 1
ATOM 735 C C . SER A 1 93 ? 17.066 7.942 -18.181 1.00 61.66 93 SER A C 1
ATOM 737 O O . SER A 1 93 ? 17.368 9.097 -18.451 1.00 61.66 93 SER A O 1
ATOM 739 N N . ARG A 1 94 ? 16.046 7.661 -17.353 1.00 60.44 94 ARG A N 1
ATOM 740 C CA . ARG A 1 94 ? 15.277 8.697 -16.638 1.00 60.44 94 ARG A CA 1
ATOM 741 C C . ARG A 1 94 ? 16.020 9.268 -15.432 1.00 60.44 94 ARG A C 1
ATOM 743 O O . ARG A 1 94 ? 15.923 10.468 -15.200 1.00 60.44 94 ARG A O 1
ATOM 750 N N . LEU A 1 95 ? 16.724 8.433 -14.669 1.00 59.88 95 LEU A N 1
ATOM 751 C CA . LEU A 1 95 ? 17.552 8.877 -13.545 1.00 59.88 95 LEU A CA 1
ATOM 752 C C . LEU A 1 95 ? 18.769 9.668 -14.030 1.00 59.88 95 LEU A C 1
ATOM 754 O O . LEU A 1 95 ? 19.090 10.681 -13.432 1.00 59.88 95 LEU A O 1
ATOM 758 N N . ASP A 1 96 ? 19.381 9.271 -15.143 1.00 63.56 96 ASP A N 1
ATOM 759 C CA . ASP A 1 96 ? 20.498 10.005 -15.746 1.00 63.56 96 ASP A CA 1
ATOM 760 C C . ASP A 1 96 ? 20.034 11.353 -16.336 1.00 63.56 96 ASP A C 1
ATOM 762 O O . ASP A 1 96 ? 20.776 12.332 -16.331 1.00 63.56 96 ASP A O 1
ATOM 766 N N . ALA A 1 97 ? 18.784 11.425 -16.812 1.00 58.12 97 ALA A N 1
ATOM 767 C CA . ALA A 1 97 ? 18.178 12.645 -17.351 1.00 58.12 97 ALA A CA 1
ATOM 768 C C . ALA A 1 97 ? 17.583 13.585 -16.286 1.00 58.12 97 ALA A C 1
ATOM 770 O O . ALA A 1 97 ? 17.233 14.721 -16.605 1.00 58.12 97 ALA A O 1
ATOM 771 N N . THR A 1 98 ? 17.442 13.134 -15.036 1.00 49.72 98 THR A N 1
ATOM 772 C CA . THR A 1 98 ? 16.916 13.954 -13.938 1.00 49.72 98 THR A CA 1
ATOM 773 C C . THR A 1 98 ? 18.035 14.141 -12.919 1.00 49.72 98 THR A C 1
ATOM 775 O O . THR A 1 98 ? 18.421 13.150 -12.308 1.00 49.72 98 THR A O 1
ATOM 778 N N . PRO A 1 99 ? 18.557 15.357 -12.671 1.00 51.88 99 PRO A N 1
ATOM 779 C CA . PRO A 1 99 ? 19.570 15.581 -11.642 1.00 51.88 99 PRO A CA 1
ATOM 780 C C . PRO A 1 99 ? 18.921 15.450 -10.255 1.00 51.88 99 PRO A C 1
ATOM 782 O O . PRO A 1 99 ? 18.649 16.425 -9.559 1.00 51.88 99 PRO A O 1
ATOM 785 N N . LEU A 1 100 ? 18.592 14.223 -9.861 1.00 54.31 100 LEU A N 1
ATOM 786 C CA . LEU A 1 100 ? 18.194 13.892 -8.507 1.00 54.31 100 LEU A CA 1
ATOM 787 C C . LEU A 1 100 ? 19.497 13.751 -7.731 1.00 54.31 100 LEU A C 1
ATOM 789 O O . LEU A 1 100 ? 20.210 12.772 -7.915 1.00 54.31 100 LEU A O 1
ATOM 793 N N . TYR A 1 101 ? 19.769 14.756 -6.895 1.00 42.03 101 TYR A N 1
ATOM 794 C CA . TYR A 1 101 ? 21.025 15.063 -6.201 1.00 42.03 101 TYR A CA 1
ATOM 795 C C . TYR A 1 101 ? 22.045 15.885 -7.006 1.00 42.03 101 TYR A C 1
ATOM 797 O O . TYR A 1 101 ? 23.023 15.365 -7.535 1.00 42.03 101 TYR A O 1
ATOM 805 N N . ASN A 1 102 ? 21.893 17.214 -6.956 1.00 38.38 102 ASN A N 1
ATOM 806 C CA . ASN A 1 102 ? 23.079 18.056 -6.798 1.00 38.38 102 ASN A CA 1
ATOM 807 C C . ASN A 1 102 ? 23.654 17.769 -5.401 1.00 38.38 102 ASN A C 1
ATOM 809 O O . ASN A 1 102 ? 22.936 17.882 -4.406 1.00 38.38 102 ASN A O 1
ATOM 813 N N . LYS A 1 103 ? 24.912 17.324 -5.359 1.00 41.12 103 LYS A N 1
ATOM 814 C CA . LYS A 1 103 ? 25.738 17.329 -4.147 1.00 41.12 103 LYS A CA 1
ATOM 815 C C . LYS A 1 103 ? 26.116 18.755 -3.771 1.00 41.12 103 LYS A C 1
ATOM 817 O O . LYS A 1 103 ? 26.277 19.569 -4.707 1.00 41.12 103 LYS A O 1
#

Radius of gyration: 20.31 Å; chains: 1; bounding box: 40×34×53 Å

InterPro domains:
  IPR002495 Glycosyl transferase, family 8 [PF01501] (22-7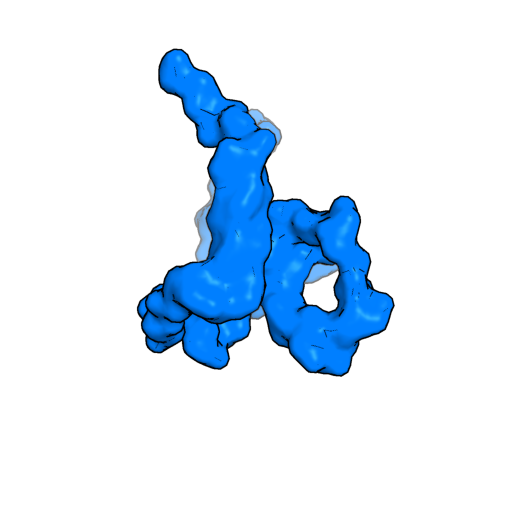8)
  IPR029044 Nucleotide-diphospho-sugar transferases [G3DSA:3.90.550.10] (9-99)
  IPR029044 Nucleotide-diphospho-sugar transferases [SSF53448] (20-83)

Organism: NCBI:txid33657

Sequence (103 aa):
DTGLGGKPAAVRIRGAMEQRGTSHLSDQSVLNHFFKGQWRPLPYGYNAGKKIYMAKRELWNQMQVGAIHFVGRPKPWDVPYNPTSLPAAQLRSRLDATPLYNK

Secondary structure (DSSP, 8-state):
---SSPPPHHHHHHHHHHHTT-TTS-HHHHHHHHTTT---PPPGGGGEEHHHHHH-GGG--GGG-S-EE--SSS-GGGS---TTSHHHHHHHHHHHHS-----

Foldseek 3Di:
DPDDDDDPPVVVLVVVCVVVVVPPDDPVVSVCVVCPVVDDDDDCLDEPEPVCCVVPVVPDDPVSHPDYDDPDDDDPVVDDDDCPPPVNVVVVVVPVVDCPDDD